Protein AF-A0A6B0XR03-F1 (afdb_monomer_lite)

Foldseek 3Di:
DDDDDDDDDDDDDDDDDPPPPVVVVVVVVVVVVVVPPPPPDDDDDDPPPDDPVPPPDPPDDDDKDWAFDADPVGTDPDTDIPVVQPPHDDDDDDDDDDDDDD

pLDDT: mean 70.2, std 20.14, range [32.88, 96.19]

Secondary structure (DSSP, 8-state):
------------------THHHHHHHHHHHHHHGGGSS---S------------PPPTTSPPPP-EE--EETTEE-SSPEEGGGGTTS--------------

Radius of gyration: 38.1 Å; chains: 1; bounding box: 36×80×92 Å

Sequence (102 aa):
GGRATLRHGSSTCLPPARKDRDMRRLVLAAAIATGLAGTLAIGGAAPVSAQDSQLLAVGEMAPDFALPGATRYGALEDPIRLSDYRGETVVLAFFFRVRTRG

Structure (mmCIF, N/CA/C/O backbone):
data_AF-A0A6B0XR03-F1
#
_entry.id   AF-A0A6B0XR03-F1
#
loop_
_atom_site.group_PDB
_atom_site.id
_atom_site.type_symbol
_atom_site.label_atom_id
_atom_site.label_alt_id
_atom_site.label_comp_id
_atom_site.label_asym_id
_atom_site.label_entity_id
_atom_site.label_seq_id
_atom_site.pdbx_PDB_ins_code
_atom_site.Cartn_x
_atom_site.Cartn_y
_atom_site.Cartn_z
_atom_site.occupancy
_atom_site.B_iso_or_equiv
_atom_site.auth_seq_id
_atom_site.auth_comp_id
_atom_site.auth_asym_id
_atom_site.auth_atom_id
_atom_site.pdbx_PDB_model_num
ATOM 1 N N . GLY A 1 1 ? 17.168 -58.308 -77.884 1.00 40.19 1 GLY A N 1
ATOM 2 C CA . GLY A 1 1 ? 16.830 -59.719 -77.631 1.00 40.19 1 GLY A CA 1
ATOM 3 C C . GLY A 1 1 ? 15.567 -59.777 -76.810 1.00 40.19 1 GLY A C 1
ATOM 4 O O . GLY A 1 1 ? 15.618 -59.462 -75.632 1.00 40.19 1 GLY A O 1
ATOM 5 N N . GLY A 1 2 ? 14.439 -60.088 -77.447 1.00 43.78 2 GLY A N 1
ATOM 6 C CA . GLY A 1 2 ? 13.173 -60.343 -76.766 1.00 43.78 2 GLY A CA 1
ATOM 7 C C . GLY A 1 2 ? 13.028 -61.825 -76.430 1.00 43.78 2 GLY A C 1
ATOM 8 O O . GLY A 1 2 ? 13.463 -62.678 -77.203 1.00 43.78 2 GLY A O 1
ATOM 9 N N . ARG A 1 3 ? 12.391 -62.130 -75.298 1.00 41.50 3 ARG A N 1
ATOM 10 C CA . ARG A 1 3 ? 11.753 -63.427 -75.047 1.00 41.50 3 ARG A CA 1
ATOM 11 C C . ARG A 1 3 ? 10.399 -63.167 -74.402 1.00 41.50 3 ARG A C 1
ATOM 13 O O . ARG A 1 3 ? 10.317 -62.693 -73.276 1.00 41.50 3 ARG A O 1
ATOM 20 N N . ALA A 1 4 ? 9.357 -63.464 -75.165 1.00 47.19 4 ALA A N 1
ATOM 21 C CA . ALA A 1 4 ? 8.009 -63.673 -74.676 1.00 47.19 4 ALA A CA 1
ATOM 22 C C . ALA A 1 4 ? 7.848 -65.151 -74.290 1.00 47.19 4 ALA A C 1
ATOM 24 O O . ALA A 1 4 ? 8.260 -66.018 -75.057 1.00 47.19 4 ALA A O 1
ATOM 25 N N . THR A 1 5 ? 7.205 -65.426 -73.155 1.00 52.88 5 THR A N 1
ATOM 26 C CA . THR A 1 5 ? 6.562 -66.712 -72.811 1.00 52.88 5 THR A CA 1
ATOM 27 C C . THR A 1 5 ? 5.421 -66.394 -71.831 1.00 52.88 5 THR A C 1
ATOM 29 O O . THR A 1 5 ? 5.689 -65.966 -70.717 1.00 52.88 5 THR A O 1
ATOM 32 N N . LEU A 1 6 ? 4.174 -66.237 -72.284 1.00 42.78 6 LEU A N 1
ATOM 33 C CA . LEU A 1 6 ? 3.120 -67.259 -72.430 1.00 42.78 6 LEU A CA 1
ATOM 34 C C . LEU A 1 6 ? 2.591 -67.887 -71.116 1.00 42.78 6 LEU A C 1
ATOM 36 O O . LEU A 1 6 ? 3.205 -68.788 -70.565 1.00 42.78 6 LEU A O 1
ATOM 40 N N . ARG A 1 7 ? 1.318 -67.536 -70.842 1.00 39.97 7 ARG A N 1
ATOM 41 C CA . ARG A 1 7 ? 0.149 -68.408 -70.553 1.00 39.97 7 ARG A CA 1
ATOM 42 C C . ARG A 1 7 ? -0.224 -68.810 -69.109 1.00 39.97 7 ARG A C 1
ATOM 44 O O . ARG A 1 7 ? 0.622 -69.082 -68.278 1.00 39.97 7 ARG A O 1
ATOM 51 N N . HIS A 1 8 ? -1.552 -68.998 -68.979 1.00 42.94 8 HIS A N 1
ATOM 52 C CA . HIS A 1 8 ? -2.391 -69.558 -67.894 1.00 42.94 8 HIS A CA 1
ATOM 53 C C . HIS A 1 8 ? -2.693 -68.597 -66.727 1.00 42.94 8 HIS A C 1
ATOM 55 O O . HIS A 1 8 ? -1.784 -68.142 -66.060 1.00 42.94 8 HIS A O 1
ATOM 61 N N . GLY A 1 9 ? -3.927 -68.191 -66.406 1.00 41.97 9 GLY A N 1
ATOM 62 C CA . GLY A 1 9 ? -5.252 -68.715 -66.743 1.00 41.97 9 GLY A CA 1
ATOM 63 C C . GLY A 1 9 ? -5.710 -69.761 -65.726 1.00 41.97 9 GLY A C 1
ATOM 64 O O . GLY A 1 9 ? -5.375 -70.917 -65.923 1.00 41.97 9 GLY A O 1
ATOM 65 N N . SER A 1 10 ? -6.457 -69.334 -64.695 1.00 44.41 10 SER A N 1
ATOM 66 C CA . SER A 1 10 ? -7.442 -70.094 -63.880 1.00 44.41 10 SER A CA 1
ATOM 67 C C . SER A 1 10 ? -7.580 -69.408 -62.510 1.00 44.41 10 SER A C 1
ATOM 69 O O . SER A 1 10 ? -6.611 -69.308 -61.770 1.00 44.41 10 SER A O 1
ATOM 71 N N . SER A 1 11 ? -8.688 -68.726 -62.233 1.00 39.88 11 SER A N 1
ATOM 72 C CA . SER A 1 11 ? -9.886 -69.280 -61.585 1.00 39.88 11 SER A CA 1
ATOM 73 C C . SER A 1 11 ? -9.706 -69.694 -60.119 1.00 39.88 11 SER A C 1
ATOM 75 O O . SER A 1 11 ? -8.883 -70.536 -59.773 1.00 39.88 11 SER A O 1
ATOM 77 N N . THR A 1 12 ? -10.689 -69.223 -59.347 1.00 44.94 12 THR A N 1
ATOM 78 C CA . THR A 1 12 ? -11.376 -69.855 -58.208 1.00 44.94 12 THR A CA 1
ATOM 79 C C . THR A 1 12 ? -11.007 -69.496 -56.762 1.00 44.94 12 THR A C 1
ATOM 81 O O . THR A 1 12 ? -9.881 -69.628 -56.302 1.00 44.94 12 THR A O 1
ATOM 84 N N . CYS A 1 13 ? -12.100 -69.188 -56.049 1.00 32.88 13 CYS A N 1
ATOM 85 C CA . CYS A 1 13 ? -12.396 -69.498 -54.651 1.00 32.88 13 CYS A CA 1
ATOM 86 C C . CYS A 1 13 ? -11.963 -68.504 -53.567 1.00 32.88 13 CYS A C 1
ATOM 88 O O . CYS A 1 13 ? -10.981 -68.669 -52.853 1.00 32.88 13 CYS A O 1
ATOM 90 N N 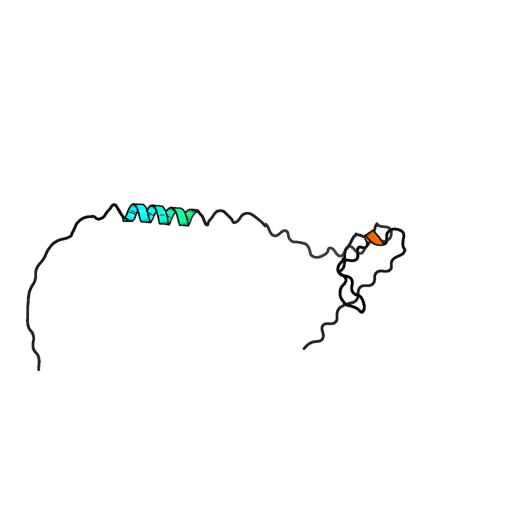. LEU A 1 14 ? -12.857 -67.530 -53.384 1.00 48.25 14 LEU A N 1
ATOM 91 C CA . LEU A 1 14 ? -13.379 -67.066 -52.097 1.00 48.25 14 LEU A CA 1
ATOM 92 C C . LEU A 1 14 ? -13.205 -68.085 -50.940 1.00 48.25 14 LEU A C 1
ATOM 94 O O . LEU A 1 14 ? -13.749 -69.188 -51.026 1.00 48.25 14 LEU A O 1
ATOM 98 N N . PRO A 1 15 ? -12.571 -67.705 -49.818 1.00 56.47 15 PRO A N 1
ATOM 99 C CA . PRO A 1 15 ? -12.877 -68.282 -48.517 1.00 56.47 15 PRO A CA 1
ATOM 100 C C . PRO A 1 15 ? -13.901 -67.412 -47.752 1.00 56.47 15 PRO A C 1
ATOM 102 O O . PRO A 1 15 ? -13.897 -66.183 -47.867 1.00 56.47 15 PRO A O 1
ATOM 105 N N . PRO A 1 16 ? -14.806 -68.039 -46.982 1.00 52.56 16 PRO A N 1
ATOM 106 C CA . PRO A 1 16 ? -16.010 -67.410 -46.452 1.00 52.56 16 PRO A CA 1
ATOM 107 C C . PRO A 1 16 ? -15.769 -66.516 -45.228 1.00 52.56 16 PRO A C 1
ATOM 109 O O . PRO A 1 16 ? -14.900 -66.760 -44.393 1.00 52.56 16 PRO A O 1
ATOM 112 N N . ALA A 1 17 ? -16.629 -65.500 -45.135 1.00 51.03 17 ALA A N 1
ATOM 113 C CA . ALA A 1 17 ? -17.096 -64.789 -43.947 1.00 51.03 17 ALA A CA 1
ATOM 114 C C . ALA A 1 17 ? -16.406 -65.132 -42.610 1.00 51.03 17 ALA A C 1
ATOM 116 O O . ALA A 1 17 ? -16.817 -66.038 -41.887 1.00 51.03 17 ALA A O 1
ATOM 117 N N . ARG A 1 18 ? -15.456 -64.289 -42.189 1.00 53.59 18 ARG A N 1
ATOM 118 C CA . ARG A 1 18 ? -15.019 -64.201 -40.784 1.00 53.59 18 ARG A CA 1
ATOM 119 C C . ARG A 1 18 ? -15.759 -63.064 -40.067 1.00 53.59 18 ARG A C 1
ATOM 121 O O . ARG A 1 18 ? -15.148 -62.180 -39.482 1.00 53.59 18 ARG A O 1
ATOM 128 N N . LYS A 1 19 ? -17.093 -63.104 -40.151 1.00 57.69 19 LYS A N 1
ATOM 129 C CA . LYS A 1 19 ? -18.044 -62.038 -39.775 1.00 57.69 19 LYS A CA 1
ATOM 130 C C . LYS A 1 19 ? -18.146 -61.750 -38.263 1.00 57.69 19 LYS A C 1
ATOM 132 O O . LYS A 1 19 ? -18.690 -60.721 -37.887 1.00 57.69 19 LYS A O 1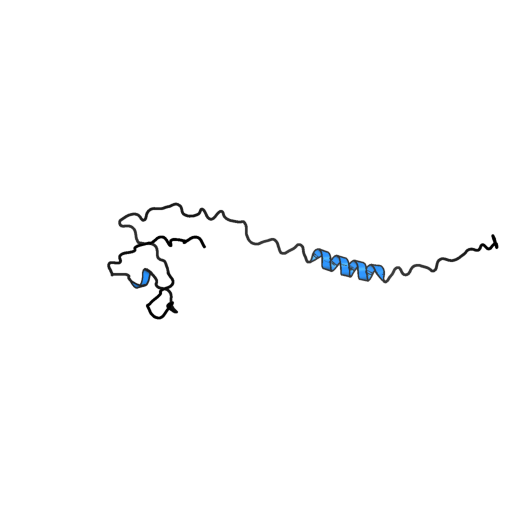
ATOM 137 N N . ASP A 1 20 ? -17.579 -62.587 -37.391 1.00 56.84 20 ASP A N 1
ATOM 138 C CA . ASP A 1 20 ? -17.774 -62.457 -35.933 1.00 56.84 20 ASP A CA 1
ATOM 139 C C . ASP A 1 20 ? -16.698 -61.672 -35.170 1.00 56.84 20 ASP A C 1
ATOM 141 O O . ASP A 1 20 ? -16.895 -61.296 -34.012 1.00 56.84 20 ASP A O 1
ATOM 145 N N . ARG A 1 21 ? -15.537 -61.403 -35.779 1.00 57.56 21 ARG A N 1
ATOM 146 C CA . ARG A 1 21 ? -14.421 -60.749 -35.066 1.00 57.56 21 ARG A CA 1
ATOM 147 C C . ARG A 1 21 ? -14.371 -59.236 -35.263 1.00 57.56 21 ARG A C 1
ATOM 149 O O . ARG A 1 21 ? -13.823 -58.537 -34.411 1.00 57.56 21 ARG A O 1
ATOM 156 N N . ASP A 1 22 ? -14.992 -58.751 -36.332 1.00 58.34 22 ASP A N 1
ATOM 157 C CA . ASP A 1 22 ? -15.073 -57.326 -36.642 1.00 58.34 22 ASP A CA 1
ATOM 158 C C . ASP A 1 22 ? -16.108 -56.623 -35.769 1.00 58.34 22 ASP A C 1
ATOM 160 O O . ASP A 1 22 ? -15.837 -55.533 -35.283 1.00 58.34 22 ASP A O 1
ATOM 164 N N . MET A 1 23 ? -17.234 -57.266 -35.445 1.00 55.84 23 MET A N 1
ATOM 165 C CA . MET A 1 23 ? -18.300 -56.619 -34.672 1.00 55.84 23 MET A CA 1
ATOM 166 C C . MET A 1 23 ? -17.900 -56.338 -33.216 1.00 55.84 23 MET A C 1
ATOM 168 O O . MET A 1 23 ? -18.177 -55.259 -32.707 1.00 55.84 23 MET A O 1
ATOM 172 N N . ARG A 1 24 ? -17.151 -57.236 -32.557 1.00 58.06 24 ARG A N 1
ATOM 173 C CA . ARG A 1 24 ? -16.606 -56.971 -31.208 1.00 58.06 24 ARG A CA 1
ATOM 174 C C . ARG A 1 24 ? -15.566 -55.846 -31.200 1.00 58.06 24 ARG A C 1
ATOM 176 O O . ARG A 1 24 ? -15.518 -55.087 -30.239 1.00 58.06 24 ARG A O 1
ATOM 183 N N . ARG A 1 25 ? -14.761 -55.718 -32.262 1.00 58.88 25 ARG A N 1
ATOM 184 C CA . ARG A 1 25 ? -13.797 -54.614 -32.431 1.00 58.88 25 ARG A CA 1
ATOM 185 C C . ARG A 1 25 ? -14.498 -53.298 -32.769 1.00 58.88 25 ARG A C 1
ATOM 187 O O . ARG A 1 25 ? -14.091 -52.263 -32.256 1.00 58.88 25 ARG A O 1
ATOM 194 N N . LEU A 1 26 ? -15.572 -53.349 -33.558 1.00 57.66 26 LEU A N 1
ATOM 195 C CA . LEU A 1 26 ? -16.395 -52.188 -33.892 1.00 57.66 26 LEU A CA 1
ATOM 196 C C . LEU A 1 26 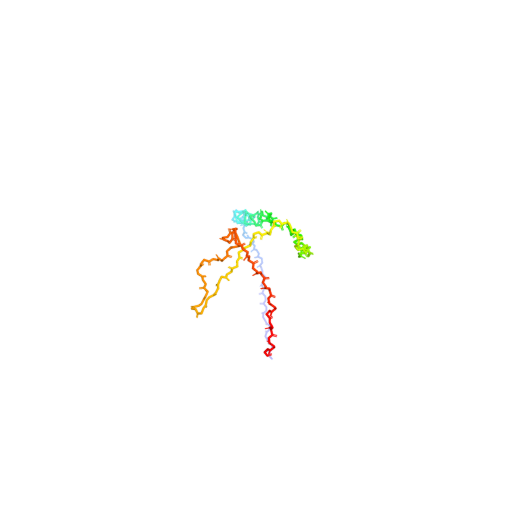? -17.141 -51.655 -32.660 1.00 57.66 26 LEU A C 1
ATOM 198 O O . LEU A 1 26 ? -17.168 -50.450 -32.444 1.00 57.66 26 LEU A O 1
ATOM 202 N N . VAL A 1 27 ? -17.679 -52.543 -31.814 1.00 58.88 27 VAL A N 1
ATOM 203 C CA . VAL A 1 27 ? -18.338 -52.166 -30.549 1.00 58.88 27 VAL A CA 1
ATOM 204 C C . VAL A 1 27 ? -17.334 -51.567 -29.556 1.00 58.88 27 VAL A C 1
ATOM 206 O O . VAL A 1 27 ? -17.639 -50.557 -28.926 1.00 58.88 27 VAL A O 1
ATOM 209 N N . LEU A 1 28 ? -16.117 -52.121 -29.457 1.00 57.31 28 LEU A N 1
ATOM 210 C CA . LEU A 1 28 ? -15.064 -51.556 -28.602 1.00 57.31 28 LEU A CA 1
ATOM 211 C C . LEU A 1 28 ? -14.588 -50.178 -29.099 1.00 57.31 28 LEU A C 1
ATOM 213 O O . LEU A 1 28 ? -14.372 -49.280 -28.291 1.00 57.31 28 LEU A O 1
ATOM 217 N N . ALA A 1 29 ? -14.455 -49.991 -30.417 1.00 55.16 29 ALA A N 1
ATOM 218 C CA . ALA A 1 29 ? -14.069 -48.711 -31.014 1.00 55.16 29 ALA A CA 1
ATOM 219 C C . ALA A 1 29 ? -15.169 -47.641 -30.879 1.00 55.16 29 ALA A C 1
ATOM 221 O O . ALA A 1 29 ? -14.866 -46.480 -30.609 1.00 55.16 29 ALA A O 1
ATOM 222 N N . ALA A 1 30 ? -16.443 -48.027 -31.000 1.00 54.22 30 ALA A N 1
ATOM 223 C CA . ALA A 1 30 ? -17.572 -47.120 -30.803 1.00 54.22 30 ALA A CA 1
ATOM 224 C C . ALA A 1 30 ? -17.693 -46.651 -29.341 1.00 54.22 30 ALA A C 1
ATOM 226 O O . ALA A 1 30 ? -17.950 -45.473 -29.104 1.00 54.22 30 ALA A O 1
ATOM 227 N N . ALA A 1 31 ? -17.428 -47.529 -28.365 1.00 54.22 31 ALA A N 1
ATOM 228 C CA . ALA A 1 31 ? -17.476 -47.181 -26.942 1.00 54.22 31 ALA A CA 1
ATOM 229 C C . ALA A 1 31 ? -16.408 -46.145 -26.531 1.00 54.22 31 ALA A C 1
ATOM 231 O O . ALA A 1 31 ? -16.662 -45.311 -25.662 1.00 54.22 31 ALA A O 1
ATOM 232 N N . ILE A 1 32 ? -15.237 -46.153 -27.181 1.00 58.28 32 ILE A N 1
ATOM 233 C CA . ILE A 1 32 ? -14.154 -45.186 -26.927 1.00 58.28 32 ILE A CA 1
ATOM 234 C C . ILE A 1 32 ? -14.483 -43.814 -27.546 1.00 58.28 32 ILE A C 1
ATOM 236 O O . ILE A 1 32 ? -14.155 -42.783 -26.962 1.00 58.28 32 ILE A O 1
ATOM 240 N N . ALA A 1 33 ? -15.189 -43.777 -28.682 1.00 51.50 33 ALA A N 1
ATOM 241 C CA . ALA A 1 33 ? -15.556 -42.529 -29.356 1.00 51.50 33 ALA A CA 1
ATOM 242 C C . ALA A 1 33 ? -16.640 -41.724 -28.608 1.00 51.50 33 ALA A C 1
ATOM 244 O O . ALA A 1 33 ? -16.613 -40.496 -28.624 1.00 51.50 33 ALA A O 1
ATOM 245 N N . THR A 1 34 ? -17.562 -42.386 -27.902 1.00 54.34 34 THR A N 1
ATOM 246 C CA . THR A 1 34 ? -18.616 -41.713 -27.116 1.00 54.34 34 THR A CA 1
ATOM 247 C C . THR A 1 34 ? -18.165 -41.209 -25.741 1.00 54.34 34 THR A C 1
ATOM 249 O O . THR A 1 34 ? -18.871 -40.411 -25.132 1.00 54.34 34 THR A O 1
ATOM 252 N N . GLY A 1 35 ? -16.995 -41.630 -25.244 1.00 49.16 35 GLY A N 1
ATOM 253 C CA . GLY A 1 35 ? -16.475 -41.208 -23.935 1.00 49.16 35 GLY A CA 1
ATOM 254 C C . GLY A 1 35 ? -15.800 -39.830 -23.918 1.00 49.16 35 GLY A C 1
ATOM 255 O O . GLY A 1 35 ? -15.594 -39.270 -22.844 1.00 49.16 35 GLY A O 1
ATOM 256 N N . LEU A 1 36 ? -15.471 -39.261 -25.084 1.00 53.81 36 LEU A N 1
ATOM 257 C CA . LEU A 1 36 ? -14.653 -38.042 -25.196 1.00 53.81 36 LEU A CA 1
ATOM 258 C C . LEU A 1 36 ? -15.455 -36.757 -25.492 1.00 53.81 36 LEU A C 1
ATOM 260 O O . LEU A 1 36 ? -14.863 -35.719 -25.764 1.00 53.81 36 LEU A O 1
ATOM 264 N N . ALA A 1 37 ? -16.790 -36.805 -25.457 1.00 51.56 37 ALA A N 1
ATOM 265 C CA . ALA A 1 37 ? -17.650 -35.654 -25.770 1.00 51.56 37 ALA A CA 1
ATOM 266 C C . ALA A 1 37 ? -18.331 -35.019 -24.537 1.00 51.56 37 ALA A C 1
ATOM 268 O O . ALA A 1 37 ? -19.133 -34.101 -24.684 1.00 51.56 37 ALA A O 1
ATOM 269 N N . GLY A 1 38 ? -18.041 -35.505 -23.322 1.00 51.53 38 GLY A N 1
ATOM 270 C CA . GLY A 1 38 ? -18.821 -35.192 -22.116 1.00 51.53 38 GLY A CA 1
ATOM 271 C C . GLY A 1 38 ? -18.243 -34.164 -21.135 1.00 51.53 38 GLY A C 1
ATOM 272 O O . GLY A 1 38 ? -18.882 -33.915 -20.119 1.00 51.53 38 GLY A O 1
ATOM 273 N N . THR A 1 39 ? -17.068 -33.570 -21.371 1.00 56.06 39 THR A N 1
ATOM 274 C CA . THR A 1 39 ? -16.393 -32.719 -20.358 1.00 56.06 39 THR A CA 1
ATOM 275 C C . THR A 1 39 ? -16.312 -31.226 -20.687 1.00 56.06 39 THR A C 1
ATOM 277 O O . THR A 1 39 ? -15.694 -30.479 -19.932 1.00 56.06 39 THR A O 1
ATOM 280 N N . LEU A 1 40 ? -16.976 -30.734 -21.739 1.00 53.88 40 LEU A N 1
ATOM 281 C CA . LEU A 1 40 ? -16.994 -29.296 -22.061 1.00 53.88 40 LEU A CA 1
ATOM 282 C C . LEU A 1 40 ? -18.107 -28.527 -21.320 1.00 53.88 40 LEU A C 1
ATOM 284 O O . LEU A 1 40 ? -18.908 -27.817 -21.921 1.00 53.88 40 LEU A O 1
ATOM 288 N N . ALA A 1 41 ? -18.171 -28.670 -19.998 1.00 55.28 41 ALA A N 1
ATOM 289 C CA . ALA A 1 41 ? -19.062 -27.873 -19.160 1.00 55.28 41 ALA A CA 1
ATOM 290 C C . ALA A 1 41 ? -18.351 -27.438 -17.875 1.00 55.28 41 ALA A C 1
ATOM 292 O O . ALA A 1 41 ? -18.615 -28.003 -16.828 1.00 55.28 41 ALA A O 1
ATOM 293 N N . ILE A 1 42 ? -17.460 -26.443 -17.970 1.00 57.00 42 ILE A N 1
ATOM 294 C CA . ILE A 1 42 ? -17.174 -25.421 -16.943 1.00 57.00 42 ILE A CA 1
ATOM 295 C C . ILE A 1 42 ? -16.527 -24.228 -17.673 1.00 57.00 42 ILE A C 1
ATOM 297 O O . ILE A 1 42 ? -15.542 -24.401 -18.384 1.00 57.00 42 ILE A O 1
ATOM 301 N N . GLY A 1 43 ? -17.049 -23.017 -17.451 1.00 51.06 43 GLY A N 1
ATOM 302 C CA . GLY A 1 43 ? -16.319 -21.772 -17.713 1.00 51.06 43 GLY A CA 1
ATOM 303 C C . GLY A 1 43 ? -16.815 -20.953 -18.900 1.00 51.06 43 GLY A C 1
ATOM 304 O O . GLY A 1 43 ? -16.072 -20.722 -19.849 1.00 51.06 43 GLY A O 1
ATOM 305 N N . GLY A 1 44 ? -18.045 -20.437 -18.829 1.00 47.72 44 GLY A N 1
ATOM 306 C CA . GLY A 1 44 ? -18.340 -19.196 -19.540 1.00 47.72 44 GLY A CA 1
ATOM 307 C C . GLY A 1 44 ? -17.351 -18.134 -19.058 1.00 47.72 44 GLY A C 1
ATOM 308 O O . GLY A 1 44 ? -17.252 -17.891 -17.855 1.00 47.72 44 GLY A O 1
ATOM 309 N N . ALA A 1 45 ? -16.582 -17.552 -19.977 1.00 58.22 45 ALA A N 1
ATOM 310 C CA . ALA A 1 45 ? -15.752 -16.396 -19.688 1.00 58.22 45 ALA A CA 1
ATOM 311 C C . ALA A 1 45 ? -16.683 -15.249 -19.279 1.00 58.22 45 ALA A C 1
ATOM 313 O O . ALA A 1 45 ? -17.263 -14.575 -20.129 1.00 58.22 45 ALA A O 1
ATOM 314 N N . ALA A 1 46 ? -16.869 -15.052 -17.974 1.00 63.03 46 ALA A N 1
ATOM 315 C CA . ALA A 1 46 ? -17.366 -13.780 -17.491 1.00 63.03 46 ALA A CA 1
ATOM 316 C C . ALA A 1 46 ? -16.345 -12.727 -17.947 1.00 63.03 46 ALA A C 1
ATOM 318 O O . ALA A 1 46 ? -15.150 -12.907 -17.679 1.00 63.03 46 ALA A O 1
ATOM 319 N N . PRO A 1 47 ? -16.756 -11.661 -18.655 1.00 56.94 47 PRO A N 1
ATOM 320 C CA . PRO A 1 47 ? -15.876 -10.529 -18.852 1.00 56.94 47 PRO A CA 1
ATOM 321 C C . PRO A 1 47 ? -15.596 -9.958 -17.462 1.00 56.94 47 PRO A C 1
ATOM 323 O O . PRO A 1 47 ? -16.425 -9.263 -16.879 1.00 56.94 47 PRO A O 1
ATOM 326 N N . VAL A 1 48 ? -14.440 -10.298 -16.894 1.00 55.53 48 VAL A N 1
ATOM 327 C CA . VAL A 1 48 ? -13.868 -9.536 -15.791 1.00 55.53 48 VAL A CA 1
ATOM 328 C C . VAL A 1 48 ? -13.565 -8.177 -16.400 1.00 55.53 48 VAL A C 1
ATOM 330 O O . VAL A 1 48 ? -12.561 -8.014 -17.092 1.00 55.53 48 VAL A O 1
ATOM 333 N N . SER A 1 49 ? -14.496 -7.235 -16.228 1.00 55.44 49 SER A N 1
ATOM 334 C CA . SER A 1 49 ? -14.236 -5.831 -16.506 1.00 55.44 49 SER A CA 1
ATOM 335 C C . SER A 1 49 ? -13.019 -5.470 -15.672 1.00 55.44 49 SER A C 1
ATOM 337 O O . SER A 1 49 ? -13.043 -5.535 -14.440 1.00 55.44 49 SER A O 1
ATOM 339 N N . ALA A 1 50 ? -11.906 -5.231 -16.356 1.00 54.97 50 ALA A N 1
ATOM 340 C CA . ALA A 1 50 ? -10.688 -4.778 -15.735 1.00 54.97 50 ALA A CA 1
ATOM 341 C C . ALA A 1 50 ? -10.992 -3.409 -15.138 1.00 54.97 50 ALA A C 1
ATOM 343 O O . ALA A 1 50 ? -11.014 -2.426 -15.864 1.00 54.97 50 ALA A O 1
ATOM 344 N N . GLN A 1 51 ? -11.231 -3.396 -13.826 1.00 60.59 51 GLN A N 1
ATOM 345 C CA . GLN A 1 51 ? -11.182 -2.212 -12.984 1.00 60.59 51 GLN A CA 1
ATOM 346 C C . GLN A 1 51 ? -12.060 -1.091 -13.544 1.00 60.59 51 GLN A C 1
ATOM 348 O O . GLN A 1 51 ? -11.573 -0.170 -14.199 1.00 60.59 51 GLN A O 1
ATOM 353 N N . ASP A 1 52 ? -13.347 -1.104 -13.183 1.00 54.16 52 ASP A N 1
ATOM 354 C CA . ASP A 1 52 ? -13.985 0.181 -12.924 1.00 54.16 52 ASP A CA 1
ATOM 355 C C . ASP A 1 52 ? -13.031 0.889 -11.969 1.00 54.16 52 ASP A C 1
ATOM 357 O O . ASP A 1 52 ? -12.808 0.425 -10.849 1.00 54.16 52 ASP A O 1
ATOM 361 N N . SER A 1 53 ? -12.356 1.927 -12.451 1.00 59.06 53 SER A N 1
ATOM 362 C CA . SER A 1 53 ? -11.471 2.758 -11.654 1.00 59.06 53 SER A CA 1
ATOM 363 C C . SER A 1 53 ? -12.342 3.560 -10.692 1.00 59.06 53 SER A C 1
ATOM 365 O O . SER A 1 53 ? -12.463 4.778 -10.812 1.00 59.06 53 SER A O 1
ATOM 367 N N . GLN A 1 54 ? -13.014 2.857 -9.777 1.00 63.91 54 GLN A N 1
ATOM 368 C CA . GLN A 1 54 ? -13.605 3.408 -8.580 1.00 63.91 54 GLN A CA 1
ATOM 369 C C . GLN A 1 54 ? -12.429 3.975 -7.808 1.00 63.91 54 GLN A C 1
ATOM 371 O O . GLN A 1 54 ? -11.691 3.268 -7.122 1.00 63.91 54 GLN A O 1
ATOM 376 N N . LEU A 1 55 ? -12.197 5.269 -8.017 1.00 70.69 55 LEU A N 1
ATOM 377 C CA . LEU A 1 55 ? -11.385 6.051 -7.111 1.00 70.69 55 LEU A CA 1
ATOM 378 C C . LEU A 1 55 ? -11.912 5.774 -5.707 1.00 70.69 55 LEU A C 1
ATOM 380 O O . LEU A 1 55 ? -13.117 5.867 -5.480 1.00 70.69 55 LEU A O 1
ATOM 384 N N . LEU A 1 56 ? -11.013 5.395 -4.797 1.00 80.44 56 LEU A N 1
ATOM 385 C CA . LEU A 1 56 ? -11.379 5.151 -3.408 1.00 80.44 56 LEU A CA 1
ATOM 386 C C . LEU A 1 56 ? -12.078 6.408 -2.879 1.00 80.44 56 LEU A C 1
ATOM 388 O O . LEU A 1 56 ? -11.488 7.492 -2.868 1.00 80.44 56 LEU A O 1
ATOM 392 N N . ALA A 1 57 ? -13.341 6.269 -2.483 1.00 83.00 57 ALA A N 1
ATOM 393 C CA . ALA A 1 57 ? -14.114 7.375 -1.951 1.00 83.00 57 ALA A CA 1
ATOM 394 C C . ALA A 1 57 ? -13.616 7.731 -0.544 1.00 83.00 57 ALA A C 1
ATOM 396 O O . ALA A 1 57 ? -13.367 6.866 0.299 1.00 83.00 57 ALA A O 1
ATOM 397 N N . VAL A 1 58 ? -13.453 9.027 -0.278 1.00 85.69 58 VAL A N 1
ATOM 398 C CA . VAL A 1 58 ? -13.001 9.506 1.032 1.00 85.69 58 VAL A CA 1
ATOM 399 C C . VAL A 1 58 ? -14.086 9.245 2.075 1.00 85.69 58 VAL A C 1
ATOM 401 O O . VAL A 1 58 ? -15.247 9.584 1.866 1.00 85.69 58 VAL A O 1
ATOM 404 N N . GLY A 1 59 ? -13.693 8.682 3.218 1.00 87.50 59 GLY A N 1
ATOM 405 C CA . GLY A 1 59 ? -14.602 8.370 4.324 1.00 87.50 59 GLY A CA 1
ATOM 406 C C . GLY A 1 59 ? -15.275 7.000 4.217 1.00 87.50 59 GLY A C 1
ATOM 407 O O . GLY A 1 59 ? -15.864 6.550 5.198 1.00 87.50 59 GLY A O 1
ATOM 408 N N . GLU A 1 60 ? -15.146 6.308 3.083 1.00 87.69 60 GLU A N 1
ATOM 409 C CA . GLU A 1 60 ? -15.545 4.908 2.980 1.00 87.69 60 GLU A CA 1
ATOM 410 C C . GLU A 1 60 ? -14.488 3.980 3.582 1.00 87.69 60 GLU A C 1
ATOM 412 O O . GLU A 1 60 ? -13.301 4.305 3.688 1.00 87.69 60 GLU A O 1
ATOM 417 N N . MET A 1 61 ? -14.930 2.793 3.999 1.00 88.00 61 MET A N 1
ATOM 418 C CA . MET A 1 61 ? -14.019 1.776 4.502 1.00 88.00 61 MET A CA 1
ATOM 419 C C . MET A 1 61 ? -13.069 1.336 3.383 1.00 88.00 61 MET A C 1
ATOM 421 O O . MET A 1 61 ? -13.512 0.848 2.346 1.00 88.00 61 MET A O 1
ATOM 425 N N . ALA A 1 62 ? -11.762 1.439 3.635 1.00 90.06 62 ALA A N 1
ATOM 426 C CA . ALA A 1 62 ? -10.753 0.941 2.710 1.00 90.06 62 ALA A CA 1
ATOM 427 C C . ALA A 1 62 ? -10.956 -0.569 2.434 1.00 90.06 62 ALA A C 1
ATOM 429 O O . ALA A 1 62 ? -11.129 -1.339 3.390 1.00 90.06 62 ALA A O 1
ATOM 430 N N . PRO A 1 63 ? -10.929 -1.005 1.159 1.00 89.81 63 PRO A N 1
ATOM 431 C CA . PRO A 1 63 ? -11.008 -2.419 0.802 1.00 89.81 63 PRO A CA 1
ATOM 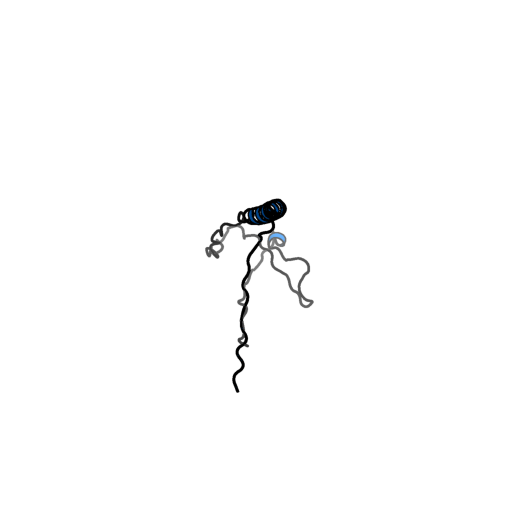432 C C . PRO A 1 63 ? -9.839 -3.217 1.389 1.00 89.81 63 PRO A C 1
ATOM 434 O O . PRO A 1 63 ? -8.704 -2.743 1.374 1.00 89.81 63 PRO A O 1
ATOM 437 N N . ASP A 1 64 ? -10.096 -4.437 1.869 1.00 92.81 64 ASP A N 1
ATOM 438 C CA . ASP A 1 64 ? -9.018 -5.323 2.324 1.00 92.81 64 ASP A CA 1
ATOM 439 C C . ASP A 1 64 ? -8.227 -5.864 1.127 1.00 92.81 64 ASP A C 1
ATOM 441 O O . ASP A 1 64 ? -8.797 -6.234 0.097 1.00 92.81 64 ASP A O 1
ATOM 445 N N . PHE A 1 65 ? -6.908 -5.926 1.272 1.00 93.19 65 PHE A N 1
ATOM 446 C CA . PHE A 1 65 ? -6.013 -6.521 0.288 1.00 93.19 65 PHE A CA 1
ATOM 447 C C . PHE A 1 65 ? -4.795 -7.132 0.980 1.00 93.19 65 PHE A C 1
ATOM 449 O O . PHE A 1 65 ? -4.430 -6.740 2.089 1.00 93.19 65 PHE A O 1
ATOM 456 N N . ALA A 1 66 ? -4.156 -8.080 0.295 1.00 95.62 66 ALA A N 1
ATOM 457 C CA . ALA A 1 66 ? -2.932 -8.726 0.745 1.00 95.62 66 ALA A CA 1
ATOM 458 C C . ALA A 1 66 ? -1.833 -8.566 -0.309 1.00 95.62 66 ALA A C 1
ATOM 460 O O . ALA A 1 66 ? -2.081 -8.773 -1.500 1.00 95.62 66 ALA A O 1
ATOM 461 N N . LEU A 1 67 ? -0.626 -8.203 0.123 1.00 94.25 67 LEU A N 1
ATOM 462 C CA . LEU A 1 67 ? 0.539 -8.048 -0.748 1.00 94.25 67 LEU A CA 1
ATOM 463 C C . LEU A 1 67 ? 1.699 -8.913 -0.246 1.00 94.25 67 LEU A C 1
ATOM 465 O O . LEU A 1 67 ? 1.888 -9.034 0.966 1.00 94.25 67 LEU A O 1
ATOM 469 N N . PRO A 1 68 ? 2.514 -9.486 -1.150 1.00 95.50 68 PRO A N 1
ATOM 470 C CA . PRO A 1 68 ? 3.760 -10.115 -0.742 1.00 95.50 68 PRO A CA 1
ATOM 471 C C . PRO A 1 68 ? 4.666 -9.064 -0.091 1.00 95.50 68 PRO A C 1
ATOM 473 O O . PRO A 1 68 ? 4.960 -8.023 -0.686 1.00 95.50 68 PRO A O 1
ATOM 476 N N . GLY A 1 69 ? 5.095 -9.337 1.138 1.00 93.44 69 GLY A N 1
ATOM 477 C CA . GLY A 1 69 ? 6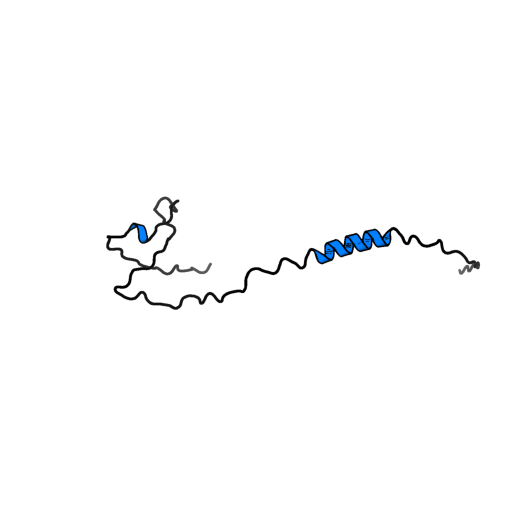.056 -8.502 1.845 1.00 93.44 69 GLY A CA 1
ATOM 478 C C . GLY A 1 69 ? 7.480 -8.765 1.366 1.00 93.44 69 GLY A C 1
ATOM 479 O O . GLY A 1 69 ? 7.812 -9.860 0.910 1.00 93.44 69 GLY A O 1
ATOM 480 N N . ALA A 1 70 ? 8.352 -7.772 1.506 1.00 94.69 70 ALA A N 1
ATOM 481 C CA . ALA A 1 70 ? 9.783 -7.955 1.319 1.00 94.69 70 ALA A CA 1
ATOM 482 C C . ALA A 1 70 ? 10.565 -7.102 2.319 1.00 94.69 70 ALA A C 1
ATOM 484 O O . ALA A 1 70 ? 10.190 -5.971 2.627 1.00 94.69 70 ALA A O 1
ATOM 485 N N . THR A 1 71 ? 11.677 -7.646 2.803 1.00 93.44 71 THR A N 1
ATOM 486 C CA . THR A 1 71 ? 12.648 -6.949 3.650 1.00 93.44 71 THR A CA 1
ATOM 487 C C . THR A 1 71 ? 14.029 -7.004 3.001 1.00 93.44 71 THR A C 1
ATOM 489 O O . THR A 1 71 ? 14.218 -7.609 1.945 1.00 93.44 71 THR A O 1
ATOM 492 N N . ARG A 1 72 ? 15.043 -6.438 3.666 1.00 94.50 72 ARG A N 1
ATOM 493 C CA . ARG A 1 72 ? 16.448 -6.574 3.242 1.00 94.50 72 ARG A CA 1
ATOM 494 C C . ARG A 1 72 ? 16.938 -8.025 3.134 1.00 94.50 72 ARG A C 1
ATOM 496 O O . ARG A 1 72 ? 17.972 -8.256 2.522 1.00 94.50 72 ARG A O 1
ATOM 503 N N . TYR A 1 73 ? 16.231 -8.976 3.743 1.00 95.00 73 TYR A N 1
ATOM 504 C CA . TYR A 1 73 ? 16.596 -10.392 3.746 1.00 95.00 73 TYR A CA 1
ATOM 505 C C . TYR A 1 73 ? 15.860 -11.218 2.683 1.00 95.00 73 TYR A C 1
ATOM 507 O O . TYR A 1 73 ? 16.146 -12.402 2.541 1.00 95.00 73 TYR A O 1
ATOM 515 N N . GLY A 1 74 ? 14.945 -10.610 1.923 1.00 94.81 74 GLY A N 1
ATOM 516 C CA . GLY A 1 74 ? 14.163 -11.288 0.891 1.00 94.81 74 GLY A CA 1
ATOM 517 C C . GLY A 1 74 ? 12.657 -11.144 1.090 1.00 94.81 74 GLY A C 1
ATOM 518 O O . GLY A 1 74 ? 12.194 -10.280 1.839 1.00 94.81 74 GLY A O 1
ATOM 519 N N . ALA A 1 75 ? 11.900 -11.976 0.374 1.00 96.19 75 ALA A N 1
ATOM 520 C CA . ALA A 1 75 ? 10.449 -12.044 0.500 1.00 96.19 75 ALA A CA 1
ATOM 521 C C . ALA A 1 75 ? 10.048 -12.586 1.879 1.00 96.19 75 ALA A C 1
ATOM 523 O O . ALA A 1 75 ? 10.739 -13.434 2.445 1.00 96.19 75 ALA A O 1
ATOM 524 N N . LEU A 1 76 ? 8.941 -12.077 2.408 1.00 95.25 76 LEU A N 1
ATOM 525 C CA . LEU A 1 76 ? 8.332 -12.594 3.628 1.00 95.25 76 LEU A CA 1
ATOM 526 C C . LEU A 1 76 ? 7.570 -13.895 3.316 1.00 95.25 76 LEU A C 1
ATOM 528 O O . LEU A 1 76 ? 7.039 -14.034 2.214 1.00 95.25 76 LEU A O 1
ATOM 532 N N . GLU A 1 77 ? 7.540 -14.836 4.264 1.00 95.00 77 GLU A N 1
ATOM 533 C CA . GLU A 1 77 ? 6.756 -16.077 4.136 1.00 95.00 77 GLU A CA 1
ATOM 534 C C . GLU A 1 77 ? 5.258 -15.760 4.109 1.00 95.00 77 GLU A C 1
ATOM 536 O O . GLU A 1 77 ? 4.545 -16.167 3.191 1.00 95.00 77 GLU A O 1
ATOM 541 N N . ASP A 1 78 ? 4.819 -14.950 5.071 1.00 95.38 78 ASP A N 1
ATOM 542 C CA . ASP A 1 78 ? 3.436 -14.517 5.177 1.00 95.38 78 ASP A CA 1
ATOM 543 C C . ASP A 1 78 ? 3.184 -13.210 4.405 1.00 95.38 78 ASP A C 1
ATOM 545 O O . ASP A 1 78 ? 4.009 -12.287 4.423 1.00 95.38 78 ASP A O 1
ATOM 549 N N . PRO A 1 79 ? 2.032 -13.087 3.726 1.00 95.50 79 PRO A N 1
ATOM 550 C CA . PRO A 1 79 ? 1.632 -11.846 3.081 1.00 95.50 79 PRO A CA 1
ATOM 551 C C . PRO A 1 79 ? 1.225 -10.785 4.112 1.00 95.50 79 PRO A C 1
ATOM 553 O O . PRO A 1 79 ? 0.708 -11.093 5.181 1.00 95.50 79 PRO A O 1
ATOM 556 N N . ILE A 1 80 ? 1.383 -9.516 3.745 1.00 95.12 80 ILE A N 1
ATOM 557 C CA . ILE A 1 80 ? 0.951 -8.373 4.555 1.00 95.12 80 ILE A CA 1
ATOM 558 C C . ILE A 1 80 ? -0.492 -8.034 4.186 1.00 95.12 80 ILE A C 1
ATOM 560 O O . ILE A 1 80 ? -0.763 -7.780 3.007 1.00 95.12 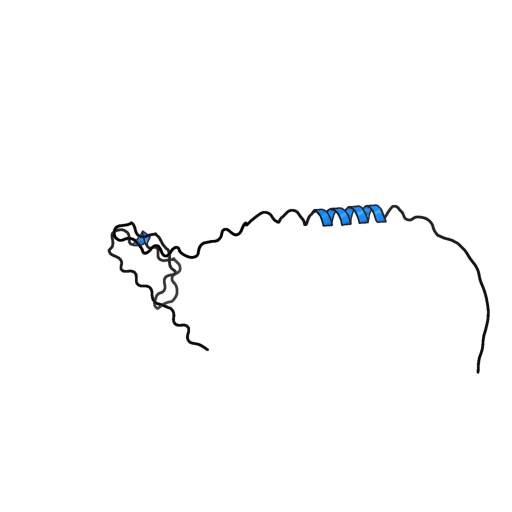80 ILE A O 1
ATOM 564 N N . ARG A 1 81 ? -1.404 -7.992 5.164 1.00 95.81 81 ARG A N 1
ATOM 565 C CA . ARG A 1 81 ? -2.811 -7.623 4.944 1.00 95.81 81 ARG A CA 1
ATOM 566 C C . ARG A 1 81 ? -3.118 -6.230 5.470 1.00 95.81 81 ARG A C 1
ATOM 568 O O . ARG A 1 81 ? -2.619 -5.829 6.518 1.00 95.81 81 ARG A O 1
ATOM 575 N N . LEU A 1 82 ? -3.999 -5.504 4.782 1.00 94.88 82 LEU A N 1
ATOM 576 C CA . LEU A 1 82 ? -4.452 -4.197 5.266 1.00 94.88 82 LEU A CA 1
ATOM 577 C C . LEU A 1 82 ? -5.235 -4.324 6.584 1.00 94.88 82 LEU A C 1
ATOM 579 O O . LEU A 1 82 ? -5.127 -3.458 7.453 1.00 94.88 82 LEU A O 1
ATOM 583 N N . SER A 1 83 ? -5.994 -5.411 6.750 1.00 93.94 83 SER A N 1
ATOM 584 C CA . SER A 1 83 ? -6.732 -5.722 7.978 1.00 93.94 83 SER A CA 1
ATOM 585 C C . SER A 1 83 ? -5.880 -5.755 9.246 1.00 93.94 83 SER A C 1
ATOM 587 O O . SER A 1 83 ? -6.407 -5.493 10.325 1.00 93.94 83 SER A O 1
ATOM 589 N N . ASP A 1 84 ? -4.591 -6.063 9.132 1.00 94.88 84 ASP A N 1
ATOM 590 C CA . ASP A 1 84 ? -3.713 -6.232 10.291 1.00 94.88 84 ASP A CA 1
ATOM 591 C C . ASP A 1 84 ? -3.353 -4.879 10.928 1.00 94.88 84 ASP A C 1
ATOM 593 O O . ASP A 1 84 ? -3.032 -4.818 12.109 1.00 94.88 84 ASP A O 1
ATOM 597 N N . TYR A 1 85 ? -3.509 -3.782 10.176 1.00 94.50 85 TYR A N 1
ATOM 598 C CA . TYR A 1 85 ? -3.272 -2.404 10.621 1.00 94.50 85 TYR A CA 1
ATOM 599 C C . TYR A 1 85 ? -4.558 -1.669 11.041 1.00 94.50 85 TYR A C 1
ATOM 601 O O . TYR A 1 85 ? -4.629 -0.435 11.042 1.00 94.50 85 TYR A O 1
ATOM 609 N N . ARG A 1 86 ? -5.636 -2.396 11.359 1.00 92.88 86 ARG A N 1
ATOM 610 C CA . ARG A 1 86 ? -6.889 -1.783 11.833 1.00 92.88 86 ARG A CA 1
ATOM 611 C C . ARG A 1 86 ? -6.644 -0.998 13.125 1.00 92.88 86 ARG A C 1
ATOM 613 O O . ARG A 1 86 ? -6.100 -1.522 14.086 1.00 92.88 86 ARG A O 1
ATOM 620 N N . GLY A 1 87 ? -7.124 0.244 13.159 1.00 93.31 87 GLY A N 1
ATOM 621 C CA . GLY A 1 87 ? -6.926 1.151 14.296 1.00 93.31 87 GLY A CA 1
ATOM 622 C C . GLY A 1 87 ? -5.673 2.021 14.185 1.00 93.31 87 GLY A C 1
ATOM 623 O O . GLY A 1 87 ? -5.515 2.946 14.978 1.00 93.31 87 GLY A O 1
ATOM 624 N N . GLU A 1 88 ? -4.832 1.791 13.176 1.00 94.50 88 GLU A N 1
ATOM 625 C CA . GLU A 1 88 ? -3.672 2.624 12.869 1.00 94.50 88 GLU A CA 1
ATOM 626 C C . GLU A 1 88 ? -3.950 3.563 11.688 1.00 94.50 88 GLU A C 1
ATOM 628 O O . GLU A 1 88 ? -4.797 3.303 10.830 1.00 94.50 88 GLU A O 1
ATOM 633 N N . THR A 1 89 ? -3.210 4.675 11.629 1.00 94.38 89 THR A N 1
ATOM 634 C CA . THR A 1 89 ? -3.180 5.518 10.427 1.00 94.38 89 THR A CA 1
ATOM 635 C C . THR A 1 89 ? -2.118 4.985 9.478 1.00 94.38 89 THR A C 1
ATOM 637 O O . THR A 1 89 ? -0.928 5.063 9.773 1.00 94.38 89 THR A O 1
ATOM 640 N N . VAL A 1 90 ? -2.546 4.477 8.323 1.00 94.12 90 VAL A N 1
ATOM 641 C CA . VAL A 1 90 ? -1.659 3.887 7.313 1.00 94.12 90 VAL A CA 1
ATOM 642 C C . VAL A 1 90 ? -1.612 4.769 6.073 1.00 94.12 90 VAL A C 1
ATOM 644 O O . VAL A 1 90 ? -2.640 5.248 5.595 1.00 94.12 90 VAL A O 1
ATOM 647 N N . VAL A 1 91 ? -0.414 4.953 5.520 1.00 94.62 91 VAL A N 1
ATOM 648 C CA . VAL A 1 91 ? -0.203 5.638 4.239 1.00 94.62 91 VAL A CA 1
ATOM 649 C C . VAL A 1 91 ? 0.142 4.601 3.176 1.00 94.62 91 VAL A C 1
ATOM 651 O O . VAL A 1 91 ? 1.110 3.856 3.322 1.00 94.62 91 VAL A O 1
ATOM 654 N N . LEU A 1 92 ? -0.636 4.567 2.094 1.00 92.81 92 LEU A N 1
ATOM 655 C CA . LEU A 1 92 ? -0.418 3.679 0.954 1.00 92.81 92 LEU A CA 1
ATOM 656 C C . LEU A 1 92 ? 0.126 4.479 -0.230 1.00 92.81 92 LEU A C 1
ATOM 658 O O . LEU A 1 92 ? -0.470 5.471 -0.643 1.00 92.81 92 LEU A O 1
ATOM 662 N N . ALA A 1 93 ? 1.246 4.029 -0.791 1.00 92.50 93 ALA A N 1
ATOM 663 C CA . ALA A 1 93 ? 1.858 4.630 -1.968 1.00 92.50 93 ALA A CA 1
ATOM 664 C C . ALA A 1 93 ? 2.179 3.546 -3.001 1.00 92.50 93 ALA A C 1
ATOM 666 O O . ALA A 1 93 ? 2.848 2.559 -2.695 1.00 92.50 93 ALA A O 1
ATOM 667 N N . PHE A 1 94 ? 1.710 3.743 -4.233 1.00 90.62 94 PHE A N 1
ATOM 668 C CA . PHE A 1 94 ? 1.965 2.842 -5.352 1.00 90.62 94 PHE A CA 1
ATOM 669 C C . PHE A 1 94 ? 2.997 3.463 -6.286 1.00 90.62 94 PHE A C 1
ATOM 671 O O . PHE A 1 94 ? 2.853 4.605 -6.719 1.00 90.62 94 PHE A O 1
ATOM 678 N N . PHE A 1 95 ? 4.024 2.690 -6.623 1.00 89.69 95 PHE A N 1
ATOM 679 C CA . PHE A 1 95 ? 5.089 3.118 -7.521 1.00 89.69 95 PHE A CA 1
ATOM 680 C C . PHE A 1 95 ? 5.039 2.294 -8.803 1.00 89.69 95 PHE A C 1
ATOM 682 O O . PHE A 1 95 ? 4.930 1.066 -8.766 1.00 89.69 95 PHE A O 1
ATOM 689 N N . PHE A 1 96 ? 5.150 2.954 -9.955 1.00 90.44 96 PHE A N 1
ATOM 690 C CA . PHE A 1 96 ? 5.274 2.244 -11.221 1.00 90.44 96 PHE A CA 1
ATOM 691 C C . PHE A 1 96 ? 6.613 1.511 -11.283 1.00 90.44 96 PHE A C 1
ATOM 693 O O . PHE A 1 96 ? 7.678 2.098 -11.087 1.00 90.44 96 PHE A O 1
ATOM 700 N N . ARG A 1 97 ? 6.574 0.223 -11.630 1.00 86.75 97 ARG A N 1
ATOM 701 C CA . ARG A 1 97 ? 7.786 -0.523 -11.964 1.00 86.75 97 ARG A CA 1
ATOM 702 C C . ARG A 1 97 ? 8.243 -0.127 -13.365 1.00 86.75 97 ARG A C 1
ATOM 704 O O . ARG A 1 97 ? 7.642 -0.546 -14.355 1.00 86.75 97 ARG A O 1
ATOM 711 N N . VAL A 1 98 ? 9.328 0.637 -13.453 1.00 85.62 98 VAL A N 1
ATOM 712 C CA . VAL A 1 98 ? 9.969 0.935 -14.738 1.00 85.62 98 VAL A CA 1
ATOM 713 C C . VAL A 1 98 ? 10.510 -0.363 -15.330 1.00 85.62 98 VAL A C 1
ATOM 715 O O . VAL A 1 98 ? 11.319 -1.059 -14.718 1.00 85.62 98 VAL A O 1
ATOM 718 N N . ARG A 1 99 ? 10.052 -0.699 -16.537 1.00 81.38 99 ARG A N 1
ATOM 719 C CA . ARG A 1 99 ? 10.696 -1.724 -17.358 1.00 81.38 99 ARG A CA 1
ATOM 720 C C . ARG A 1 99 ? 11.788 -1.036 -18.163 1.00 81.38 99 ARG A C 1
ATOM 722 O O . ARG A 1 99 ? 11.487 -0.307 -19.104 1.00 81.38 99 ARG A O 1
ATOM 729 N N . THR A 1 100 ? 13.046 -1.240 -17.793 1.00 80.81 100 THR A N 1
ATOM 730 C CA . THR A 1 100 ? 14.157 -0.897 -18.685 1.00 80.81 100 THR A CA 1
ATOM 731 C C . THR A 1 100 ? 14.127 -1.867 -19.863 1.00 80.81 100 THR A C 1
ATOM 733 O O . THR A 1 100 ? 13.951 -3.071 -19.665 1.00 80.81 100 THR A O 1
ATOM 736 N N . ARG A 1 101 ? 14.232 -1.351 -21.093 1.00 70.44 101 ARG A N 1
ATOM 737 C CA . ARG A 1 101 ? 14.404 -2.206 -22.274 1.00 70.44 101 ARG A CA 1
ATOM 738 C C . ARG A 1 101 ? 15.756 -2.918 -22.158 1.00 70.44 101 ARG A C 1
ATOM 740 O O . ARG A 1 101 ? 16.730 -2.276 -21.770 1.00 70.44 101 ARG A O 1
ATOM 747 N N . GLY A 1 102 ? 15.759 -4.224 -22.418 1.00 58.03 102 GLY A N 1
ATOM 748 C CA . GLY A 1 102 ? 16.973 -4.995 -22.692 1.00 58.03 102 GLY A CA 1
ATOM 749 C C . GLY A 1 102 ? 17.395 -4.813 -24.139 1.00 58.03 102 GLY A C 1
ATOM 750 O O . GLY A 1 102 ? 16.488 -4.571 -24.970 1.00 58.03 102 GLY A O 1
#